Protein AF-A0A957NXD1-F1 (afdb_monomer_lite)

Sequence (110 aa):
PSLTLYSSVRSTNLPIYHGMQHVTKTGDQIAIQAANVPCCGKMVLFFADRRNPRLGSPYIGTPFPEACKMSMLSPDSVGVMIYNDKESYIGLPHFHLLEILRQLAPIQTA

Foldseek 3Di:
DFQKWKWAWPDWPDDFDAAAEDADDPPTDTDTDWDQDPVFGIAGEIESDSPQVVRPPRMYIYTPLRSLVVQVVDPRHQFHWYAYNVRDIDTDGNVNSVVVNVVVDPDPPD

pLDDT: mean 87.24, std 11.97, range [32.97, 96.31]

Structure (mmCIF, N/CA/C/O backbone):
data_AF-A0A957NXD1-F1
#
_entry.id   AF-A0A957NXD1-F1
#
loop_
_atom_site.group_PDB
_atom_site.id
_atom_site.type_symbol
_atom_site.label_atom_id
_atom_site.label_alt_id
_atom_site.label_comp_id
_atom_site.label_asym_id
_atom_site.label_entity_id
_atom_site.label_seq_id
_atom_site.pdbx_PDB_ins_code
_atom_site.Cartn_x
_atom_site.Cartn_y
_atom_site.Cartn_z
_atom_site.occupancy
_atom_site.B_iso_or_equiv
_atom_site.auth_seq_id
_atom_site.auth_comp_id
_atom_site.auth_asym_id
_atom_site.auth_atom_id
_atom_site.pdbx_PDB_model_num
ATOM 1 N N . PRO A 1 1 ? -8.054 18.967 1.550 1.00 48.78 1 PRO A N 1
ATOM 2 C CA . PRO A 1 1 ? -8.492 17.550 1.491 1.00 48.78 1 PRO A CA 1
ATOM 3 C C . PRO A 1 1 ? -7.303 16.597 1.693 1.00 48.78 1 PRO A C 1
ATOM 5 O O . PRO A 1 1 ? -6.353 16.649 0.919 1.00 48.78 1 PRO A O 1
ATOM 8 N N . SER A 1 2 ? -7.316 15.774 2.745 1.00 73.94 2 SER A N 1
ATOM 9 C CA . SER A 1 2 ? -6.292 14.743 2.952 1.00 73.94 2 SER A CA 1
ATOM 10 C C . SER A 1 2 ? -6.579 13.541 2.046 1.00 73.94 2 SER A C 1
ATOM 12 O O . SER A 1 2 ? -7.649 12.938 2.111 1.00 73.94 2 SER A O 1
ATOM 14 N N . LEU A 1 3 ? -5.633 13.197 1.169 1.00 87.62 3 LEU A N 1
ATOM 15 C CA . LEU A 1 3 ? -5.725 11.985 0.356 1.00 87.62 3 LEU A CA 1
ATOM 16 C C . LEU A 1 3 ? -5.645 10.760 1.279 1.00 87.62 3 LEU A C 1
ATOM 18 O O . LEU A 1 3 ? -4.671 10.606 2.017 1.00 87.62 3 LEU A O 1
ATOM 22 N N . THR A 1 4 ? -6.667 9.904 1.240 1.00 94.06 4 THR A N 1
ATOM 23 C CA . THR A 1 4 ? -6.657 8.589 1.897 1.00 94.06 4 THR A CA 1
ATOM 24 C C . THR A 1 4 ? -6.378 7.532 0.843 1.00 94.06 4 THR A C 1
ATOM 26 O O . THR A 1 4 ? -7.029 7.512 -0.199 1.00 94.06 4 THR A O 1
ATOM 29 N N . LEU A 1 5 ? -5.410 6.672 1.120 1.00 95.69 5 LEU A N 1
ATOM 30 C CA . LEU A 1 5 ? -5.052 5.523 0.309 1.00 95.69 5 LEU A CA 1
ATOM 31 C C . LEU A 1 5 ? -5.537 4.245 0.982 1.00 95.69 5 LEU A C 1
ATOM 33 O O . LEU A 1 5 ? -5.688 4.197 2.196 1.00 95.69 5 LEU A O 1
ATOM 37 N N . TYR A 1 6 ? -5.774 3.201 0.201 1.00 95.88 6 TYR A N 1
ATOM 38 C CA . TYR A 1 6 ? -6.294 1.933 0.700 1.00 95.88 6 TYR A CA 1
ATOM 39 C C . TYR A 1 6 ? -5.318 0.808 0.392 1.00 95.88 6 TYR A C 1
ATOM 41 O O . TYR A 1 6 ? -4.737 0.785 -0.687 1.00 95.88 6 TYR A O 1
ATOM 49 N N . SER A 1 7 ? -5.126 -0.141 1.301 1.00 95.19 7 SER A N 1
ATOM 50 C CA . SER A 1 7 ? -4.292 -1.312 1.018 1.00 95.19 7 SER A CA 1
ATOM 51 C C . SER A 1 7 ? -4.862 -2.577 1.635 1.00 95.19 7 SER A C 1
ATOM 53 O O . SER A 1 7 ? -5.446 -2.551 2.720 1.00 95.19 7 SER A O 1
ATOM 55 N N . SER A 1 8 ? -4.678 -3.683 0.917 1.00 94.88 8 SER A N 1
ATOM 56 C CA . SER A 1 8 ? -5.014 -5.020 1.392 1.00 94.88 8 SER A CA 1
ATOM 57 C C . SER A 1 8 ? -4.061 -5.422 2.516 1.00 94.88 8 SER A C 1
ATOM 59 O O . SER A 1 8 ? -2.843 -5.250 2.391 1.00 94.88 8 SER A O 1
ATOM 61 N N . VAL A 1 9 ? -4.598 -5.975 3.603 1.00 93.38 9 VAL A N 1
ATOM 62 C CA . VAL A 1 9 ? -3.811 -6.427 4.756 1.00 93.38 9 VAL A CA 1
ATOM 63 C C . VAL A 1 9 ? -3.517 -7.918 4.610 1.00 93.38 9 VAL A C 1
ATOM 65 O O . VAL A 1 9 ? -4.423 -8.743 4.542 1.00 93.38 9 VAL A O 1
ATOM 68 N N . ARG A 1 10 ? -2.229 -8.268 4.566 1.00 91.88 10 ARG A N 1
ATOM 69 C CA . ARG A 1 10 ? -1.738 -9.650 4.463 1.00 91.88 10 ARG A CA 1
ATOM 70 C C . ARG A 1 10 ? -1.621 -10.324 5.824 1.00 91.88 10 ARG A C 1
ATOM 72 O O . ARG A 1 10 ? -1.974 -11.491 5.950 1.00 91.88 10 ARG A O 1
ATOM 79 N N . SER A 1 11 ? -1.124 -9.607 6.825 1.00 91.81 11 SER A N 1
ATOM 80 C CA . SER A 1 11 ? -1.051 -10.082 8.208 1.00 91.81 11 SER A CA 1
ATOM 81 C C . SER A 1 11 ? -0.975 -8.905 9.173 1.00 91.81 11 SER A C 1
ATOM 83 O O . SER A 1 11 ? -0.520 -7.818 8.809 1.00 91.81 11 SER A O 1
ATOM 85 N N . THR A 1 12 ? -1.446 -9.104 10.403 1.00 92.56 12 THR A N 1
ATOM 86 C CA . THR A 1 12 ? -1.367 -8.083 11.447 1.00 92.56 12 THR A CA 1
ATOM 87 C C . THR A 1 12 ? -1.500 -8.671 12.851 1.00 92.56 12 THR A C 1
ATOM 89 O O . THR A 1 12 ? -2.088 -9.738 13.018 1.00 92.56 12 THR A O 1
ATOM 92 N N . ASN A 1 13 ? -0.963 -7.972 13.855 1.00 93.31 13 ASN A N 1
ATOM 93 C CA . ASN A 1 13 ? -1.177 -8.250 15.280 1.00 93.31 13 ASN A CA 1
ATOM 94 C C . ASN A 1 13 ? -2.373 -7.484 15.887 1.00 93.31 13 ASN A C 1
ATOM 96 O O . ASN A 1 13 ? -2.591 -7.559 17.095 1.00 93.31 13 ASN A O 1
ATOM 100 N N . LEU A 1 14 ? -3.134 -6.741 15.079 1.00 89.81 14 LEU A N 1
ATOM 101 C CA . LEU A 1 14 ? -4.249 -5.902 15.519 1.00 89.81 14 LEU A CA 1
ATOM 102 C C . LEU A 1 14 ? -5.591 -6.440 15.001 1.00 89.81 14 LEU A C 1
ATOM 104 O O . LEU A 1 14 ? -5.644 -7.032 13.921 1.00 89.81 14 LEU A O 1
ATOM 108 N N . PRO A 1 15 ? -6.707 -6.183 15.704 1.00 88.56 15 PRO A N 1
ATOM 109 C CA . PRO A 1 15 ? -8.032 -6.416 15.145 1.00 88.56 15 PRO A CA 1
ATOM 110 C C . PRO A 1 15 ? -8.314 -5.385 14.040 1.00 88.56 15 PRO A C 1
ATOM 112 O O . PRO A 1 15 ? -8.575 -4.216 14.321 1.00 88.56 15 PRO A O 1
ATOM 115 N N . ILE A 1 16 ? -8.263 -5.818 12.779 1.00 88.44 16 ILE A N 1
ATOM 116 C CA . ILE A 1 16 ? -8.576 -4.986 11.611 1.00 88.44 16 ILE A CA 1
ATOM 117 C C . ILE A 1 16 ? -9.946 -5.359 11.048 1.00 88.44 16 ILE A C 1
ATOM 119 O O . ILE A 1 16 ? -10.212 -6.521 10.740 1.00 88.44 16 ILE A O 1
ATOM 123 N N . TYR A 1 17 ? -10.792 -4.346 10.851 1.00 88.38 17 TYR A N 1
ATOM 124 C CA . TYR A 1 17 ? -12.089 -4.479 10.190 1.00 88.38 17 TYR A CA 1
ATOM 125 C C . TYR A 1 17 ? -12.026 -3.968 8.750 1.00 88.38 17 TYR A C 1
ATOM 127 O O . TYR A 1 17 ? -11.262 -3.062 8.421 1.00 88.38 17 TYR A O 1
ATOM 135 N N . HIS A 1 18 ? -12.866 -4.533 7.887 1.00 88.62 18 HIS A N 1
ATOM 136 C CA . HIS A 1 18 ? -12.937 -4.161 6.478 1.00 88.62 18 HIS A CA 1
ATOM 137 C C . HIS A 1 18 ? -13.266 -2.671 6.292 1.00 88.62 18 HIS A C 1
ATOM 139 O O . HIS A 1 18 ? -14.334 -2.204 6.690 1.00 88.62 18 HIS A O 1
ATOM 145 N N . GLY A 1 19 ? -12.352 -1.930 5.662 1.00 87.62 19 GLY A N 1
ATOM 146 C CA . GLY A 1 19 ? -12.514 -0.499 5.418 1.00 87.62 19 GLY A CA 1
ATOM 147 C C . GLY A 1 19 ? -12.225 0.394 6.617 1.00 87.62 19 GLY A C 1
ATOM 148 O O . GLY A 1 19 ? -12.481 1.597 6.541 1.00 87.62 19 GLY A O 1
ATOM 149 N N . MET A 1 20 ? -11.665 -0.162 7.694 1.00 91.44 20 MET A N 1
ATOM 150 C CA . MET A 1 20 ? -11.203 0.611 8.839 1.00 91.44 20 MET A CA 1
ATOM 151 C C . MET A 1 20 ? -10.133 1.615 8.404 1.00 91.44 20 MET A C 1
ATOM 153 O O . MET A 1 20 ? -9.184 1.268 7.700 1.00 91.44 20 MET A O 1
ATOM 157 N N . GLN A 1 21 ? -10.274 2.866 8.840 1.00 91.94 21 GLN A N 1
ATOM 158 C CA . GLN A 1 21 ? -9.178 3.8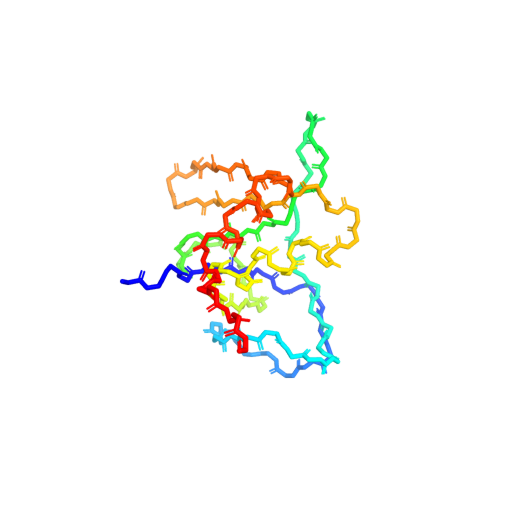22 8.753 1.00 91.94 21 GLN A CA 1
ATOM 159 C C . GLN A 1 21 ? -8.218 3.594 9.915 1.00 91.94 21 GLN A C 1
ATOM 161 O O . GLN A 1 21 ? -8.650 3.512 11.064 1.00 91.94 21 GLN A O 1
ATOM 166 N N . HIS A 1 22 ? -6.929 3.498 9.613 1.00 89.94 22 HIS A N 1
ATOM 167 C CA . HIS A 1 22 ? -5.896 3.256 10.609 1.00 89.94 22 HIS A CA 1
ATOM 168 C C . HIS A 1 22 ? -4.715 4.203 10.412 1.00 89.94 22 HIS A C 1
ATOM 170 O O . HIS A 1 22 ? -4.342 4.534 9.288 1.00 89.94 22 HIS A O 1
ATOM 176 N N . VAL A 1 23 ? -4.128 4.632 11.525 1.00 89.31 23 VAL A N 1
ATOM 177 C CA . VAL A 1 23 ? -2.856 5.357 11.558 1.00 89.31 23 VAL A CA 1
ATOM 178 C C . VAL A 1 23 ? -1.913 4.526 12.406 1.00 89.31 23 VAL A C 1
ATOM 180 O O . VAL A 1 23 ? -2.243 4.227 13.555 1.00 89.31 23 VAL A O 1
ATOM 183 N N . THR A 1 24 ? -0.773 4.145 11.833 1.00 85.25 24 THR A N 1
ATOM 184 C CA . THR A 1 24 ? 0.193 3.255 12.479 1.00 85.25 24 THR A CA 1
ATOM 185 C C . THR A 1 24 ? 0.713 3.868 13.777 1.00 85.25 24 THR A C 1
ATOM 187 O O . THR A 1 24 ? 1.079 5.044 13.832 1.00 85.25 24 THR A O 1
ATOM 190 N N . LYS A 1 25 ? 0.756 3.061 14.832 1.00 87.31 25 LYS A N 1
ATOM 191 C CA . LYS A 1 25 ? 1.310 3.393 16.144 1.00 87.31 25 LYS A CA 1
ATOM 192 C C . LYS A 1 25 ? 2.516 2.510 16.444 1.00 87.31 25 LYS A C 1
ATOM 194 O O . LYS A 1 25 ? 2.721 1.462 15.834 1.00 87.31 25 LYS A O 1
ATOM 199 N N . THR A 1 26 ? 3.329 2.929 17.409 1.00 84.81 26 THR A N 1
ATOM 200 C CA . THR A 1 26 ? 4.456 2.122 17.887 1.00 84.81 26 THR A CA 1
ATOM 201 C C . THR A 1 26 ? 3.963 0.757 18.373 1.00 84.81 26 THR A C 1
ATOM 203 O O . THR A 1 26 ? 3.104 0.693 19.248 1.00 84.81 26 THR A O 1
ATOM 206 N N . GLY A 1 27 ? 4.527 -0.322 17.823 1.00 85.88 27 GLY A N 1
ATOM 207 C CA . GLY A 1 27 ? 4.143 -1.704 18.140 1.00 85.88 27 GLY A CA 1
ATOM 208 C C . GLY A 1 27 ? 3.151 -2.332 17.156 1.00 85.88 27 GLY A C 1
ATOM 209 O O . GLY A 1 27 ? 2.962 -3.551 17.182 1.00 85.88 27 GLY A O 1
ATOM 210 N N . ASP A 1 28 ? 2.571 -1.541 16.253 1.00 88.88 28 ASP A N 1
ATOM 211 C CA . ASP A 1 28 ? 1.731 -2.063 15.183 1.00 88.88 28 ASP A CA 1
ATOM 212 C C . ASP A 1 28 ? 2.583 -2.865 14.195 1.00 88.88 28 ASP A C 1
ATOM 214 O O . ASP A 1 28 ? 3.578 -2.381 13.652 1.00 88.88 28 ASP A O 1
ATOM 218 N N . GLN A 1 29 ? 2.160 -4.094 13.922 1.00 88.88 29 GLN A N 1
ATOM 219 C CA . GLN A 1 29 ? 2.694 -4.909 12.844 1.00 88.88 29 GLN A CA 1
ATOM 220 C C . GLN A 1 29 ? 1.574 -5.094 11.832 1.00 88.88 29 GLN A C 1
ATOM 222 O O . GLN A 1 29 ? 0.593 -5.788 12.096 1.00 88.88 29 GLN A O 1
ATOM 227 N N . ILE A 1 30 ? 1.690 -4.429 10.684 1.00 88.81 30 ILE A N 1
ATOM 228 C CA . ILE A 1 30 ? 0.724 -4.528 9.589 1.00 88.81 30 ILE A CA 1
ATOM 229 C C . ILE A 1 30 ? 1.508 -4.780 8.307 1.00 88.81 30 ILE A C 1
ATOM 231 O O . ILE A 1 30 ? 2.131 -3.875 7.753 1.00 88.81 30 ILE A O 1
ATOM 235 N N . ALA A 1 31 ? 1.477 -6.021 7.829 1.00 90.38 31 ALA A N 1
ATOM 236 C CA . ALA A 1 31 ? 2.004 -6.356 6.520 1.00 90.38 31 ALA A CA 1
ATOM 237 C C . ALA A 1 31 ? 0.924 -6.070 5.479 1.00 90.38 31 ALA A C 1
ATOM 239 O O . ALA A 1 31 ? -0.137 -6.699 5.474 1.00 90.38 31 ALA A O 1
ATOM 240 N N . ILE A 1 32 ? 1.199 -5.124 4.591 1.00 92.62 32 ILE A N 1
ATOM 241 C CA . ILE A 1 32 ? 0.306 -4.751 3.495 1.00 92.62 32 ILE A CA 1
ATOM 242 C C . ILE A 1 32 ? 0.797 -5.312 2.162 1.00 92.62 32 ILE A C 1
ATOM 244 O O . ILE A 1 32 ? 1.927 -5.789 2.033 1.00 92.62 32 ILE A O 1
ATOM 248 N N . GLN A 1 33 ? -0.082 -5.315 1.166 1.00 92.44 33 GLN A N 1
ATOM 249 C CA . GLN A 1 33 ? 0.245 -5.832 -0.155 1.00 92.44 33 GLN A CA 1
ATOM 250 C C . GLN A 1 33 ? 1.372 -5.031 -0.824 1.00 92.44 33 GLN A C 1
ATOM 252 O O . GLN A 1 33 ? 1.428 -3.807 -0.748 1.00 92.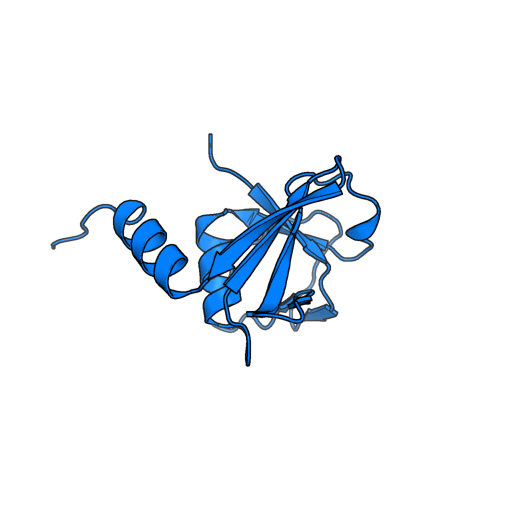44 33 GLN A O 1
ATOM 257 N N . ALA A 1 34 ? 2.239 -5.739 -1.546 1.00 92.38 34 ALA A N 1
ATOM 258 C CA . ALA A 1 34 ? 3.253 -5.162 -2.417 1.00 92.38 34 ALA A CA 1
ATOM 259 C C . ALA A 1 34 ? 3.137 -5.746 -3.831 1.00 92.38 34 ALA A C 1
ATOM 261 O O . ALA A 1 34 ? 2.584 -6.833 -4.023 1.00 92.38 34 ALA A O 1
ATOM 262 N N . ALA A 1 35 ? 3.667 -5.020 -4.808 1.00 91.25 35 ALA A N 1
ATOM 263 C CA . ALA A 1 35 ? 3.802 -5.437 -6.192 1.00 91.25 35 ALA A CA 1
ATOM 264 C C . ALA A 1 35 ? 5.284 -5.511 -6.570 1.00 91.25 35 ALA A C 1
ATOM 266 O O . ALA A 1 35 ? 6.068 -4.636 -6.206 1.00 91.25 35 ALA A O 1
ATOM 267 N N . ASN A 1 36 ? 5.658 -6.546 -7.319 1.00 90.69 36 ASN A N 1
ATOM 268 C CA . ASN A 1 36 ? 6.989 -6.645 -7.907 1.00 90.69 36 ASN A CA 1
ATOM 269 C C . ASN A 1 36 ? 6.979 -5.942 -9.262 1.00 90.69 36 ASN A C 1
ATOM 271 O O . ASN A 1 36 ? 6.292 -6.379 -10.184 1.00 90.69 36 ASN A O 1
ATOM 275 N N . VAL A 1 37 ? 7.738 -4.857 -9.373 1.00 85.81 37 VAL A N 1
ATOM 276 C CA . VAL A 1 37 ? 7.902 -4.100 -10.610 1.00 85.81 37 VAL A CA 1
ATOM 277 C C . VAL A 1 37 ? 9.226 -4.531 -11.254 1.00 85.81 37 VAL A C 1
ATOM 279 O O . VAL A 1 37 ? 10.277 -4.301 -10.652 1.00 85.81 37 VAL A O 1
ATOM 282 N N . PRO A 1 38 ? 9.224 -5.132 -12.461 1.00 81.12 38 PRO A N 1
ATOM 283 C CA . PRO A 1 38 ? 10.418 -5.750 -13.054 1.00 81.12 38 PRO A CA 1
ATOM 284 C C . PRO A 1 38 ? 11.663 -4.854 -13.134 1.00 81.12 38 PRO A C 1
ATOM 286 O O . PRO A 1 38 ? 12.774 -5.336 -12.956 1.00 81.12 38 PRO A O 1
ATOM 289 N N . CYS A 1 39 ? 11.490 -3.551 -13.371 1.00 78.44 39 CYS A N 1
ATOM 290 C CA . CYS A 1 39 ? 12.594 -2.588 -13.473 1.00 78.44 39 CYS A CA 1
ATOM 291 C C . CYS A 1 39 ? 13.133 -2.099 -12.130 1.00 78.44 39 CYS A C 1
ATOM 293 O O . CYS A 1 39 ? 14.225 -1.546 -12.059 1.00 78.44 39 CYS A O 1
ATOM 295 N N . CYS A 1 40 ? 12.300 -2.179 -11.100 1.00 77.69 40 CYS A N 1
ATOM 296 C CA . CYS A 1 40 ? 12.342 -1.211 -10.020 1.00 77.69 40 CYS A CA 1
ATOM 297 C C . CYS A 1 40 ? 12.277 -1.882 -8.645 1.00 77.69 40 CYS A C 1
ATOM 299 O O . CYS A 1 40 ? 12.561 -1.235 -7.648 1.00 77.69 40 CYS A O 1
ATOM 301 N N . GLY A 1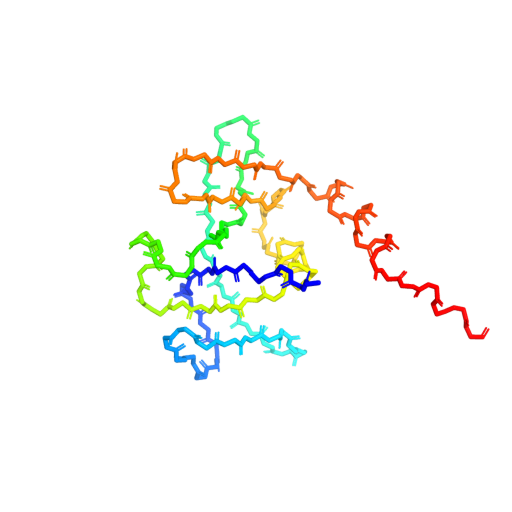 41 ? 11.967 -3.180 -8.588 1.00 88.50 41 GLY A N 1
ATOM 302 C CA . GLY A 1 41 ? 11.898 -3.961 -7.360 1.00 88.50 41 GLY A CA 1
ATOM 303 C C . GLY A 1 41 ? 10.499 -3.989 -6.752 1.00 88.50 41 GLY A C 1
ATOM 304 O O . GLY A 1 41 ? 9.489 -3.764 -7.421 1.00 88.50 41 GLY A O 1
ATOM 305 N N . LYS A 1 42 ? 10.434 -4.318 -5.464 1.00 93.81 42 LYS A N 1
ATOM 306 C CA . LYS A 1 42 ? 9.182 -4.449 -4.719 1.00 93.81 42 LYS A CA 1
ATOM 307 C C . LYS A 1 42 ? 8.694 -3.070 -4.280 1.00 93.81 42 LYS A C 1
ATOM 309 O O . LYS A 1 42 ? 9.412 -2.344 -3.603 1.00 93.81 42 LYS A O 1
ATOM 314 N N . MET A 1 43 ? 7.465 -2.713 -4.632 1.00 95.00 43 MET A N 1
ATOM 315 C CA . MET A 1 43 ? 6.810 -1.478 -4.195 1.00 95.00 43 MET A CA 1
ATOM 316 C C . MET A 1 43 ? 5.558 -1.803 -3.396 1.00 95.00 43 MET A C 1
ATOM 318 O O . MET A 1 43 ? 4.768 -2.661 -3.792 1.00 95.00 43 MET A O 1
ATOM 322 N N . VAL A 1 44 ? 5.351 -1.112 -2.281 1.00 95.31 44 VAL A N 1
ATOM 323 C CA . VAL A 1 44 ? 4.127 -1.257 -1.491 1.00 95.31 44 VAL A CA 1
ATOM 324 C C . VAL A 1 44 ? 2.939 -0.726 -2.284 1.00 95.31 44 VAL A C 1
ATOM 326 O O . VAL A 1 44 ? 2.964 0.402 -2.772 1.00 95.31 44 VAL A O 1
ATOM 329 N N . LEU A 1 45 ? 1.897 -1.543 -2.417 1.00 95.50 45 LEU A N 1
ATOM 330 C CA . LEU A 1 45 ? 0.736 -1.245 -3.241 1.00 95.50 45 LEU A CA 1
ATOM 331 C C . LEU A 1 45 ? -0.357 -0.578 -2.409 1.00 95.50 45 LEU A C 1
ATOM 333 O O . LEU A 1 45 ? -0.858 -1.134 -1.428 1.00 95.50 45 LEU A O 1
ATOM 337 N N . PHE A 1 46 ? -0.777 0.587 -2.880 1.00 96.31 46 PHE A N 1
ATOM 338 C CA . PHE A 1 46 ? -1.930 1.312 -2.391 1.00 96.31 46 PHE A CA 1
ATOM 339 C C . PHE A 1 46 ? -2.908 1.599 -3.528 1.00 96.31 46 PHE A C 1
ATOM 341 O O . PHE A 1 46 ? -2.528 1.770 -4.684 1.00 96.31 46 PHE A O 1
ATOM 348 N N . PHE A 1 47 ? -4.181 1.707 -3.184 1.00 95.62 47 PHE A N 1
ATOM 349 C CA . PHE A 1 47 ? -5.270 2.029 -4.085 1.00 95.62 47 PHE A CA 1
ATOM 350 C C . PHE A 1 47 ? -5.823 3.409 -3.750 1.00 95.62 47 PHE A C 1
ATOM 352 O O . PHE A 1 47 ? -6.022 3.740 -2.581 1.00 95.62 47 PHE A O 1
ATOM 359 N N . ALA A 1 48 ? -6.090 4.210 -4.778 1.00 95.12 48 ALA A N 1
ATOM 360 C CA . ALA A 1 48 ? -6.709 5.524 -4.621 1.00 95.12 48 ALA A CA 1
ATOM 361 C C . ALA A 1 48 ? -8.231 5.447 -4.385 1.00 95.12 48 ALA A C 1
ATOM 363 O O . ALA A 1 48 ? -8.813 6.383 -3.844 1.00 95.12 48 ALA A O 1
ATOM 364 N N . ASP A 1 49 ? -8.874 4.338 -4.768 1.00 92.94 49 ASP A N 1
ATOM 365 C CA . ASP A 1 49 ? -10.315 4.124 -4.602 1.00 92.94 49 ASP A CA 1
ATOM 366 C C . ASP A 1 49 ? -10.600 2.931 -3.682 1.00 92.94 49 ASP A C 1
ATOM 368 O O . ASP A 1 49 ? -10.170 1.806 -3.943 1.00 92.94 49 ASP A O 1
ATOM 372 N N . ARG A 1 50 ? -11.400 3.172 -2.637 1.00 92.44 50 ARG A N 1
ATOM 373 C CA . ARG A 1 50 ? -11.891 2.152 -1.698 1.00 92.44 50 ARG A CA 1
ATOM 374 C C . ARG A 1 50 ? -12.745 1.069 -2.351 1.00 92.44 50 ARG A C 1
ATOM 376 O O . ARG A 1 50 ? -12.943 0.022 -1.750 1.00 92.44 50 ARG A O 1
ATOM 383 N N . ARG A 1 51 ? -13.332 1.346 -3.518 1.00 91.19 51 ARG A N 1
ATOM 384 C CA . ARG A 1 51 ? -14.199 0.410 -4.250 1.00 91.19 51 ARG A CA 1
ATOM 385 C C . ARG A 1 51 ? -13.413 -0.469 -5.216 1.00 91.19 51 ARG A C 1
ATOM 387 O O . ARG A 1 51 ? -14.023 -1.271 -5.919 1.00 91.19 51 ARG A O 1
ATOM 394 N N . ASN A 1 52 ? -12.085 -0.329 -5.274 1.00 91.25 52 ASN A N 1
ATOM 395 C CA . ASN A 1 52 ? -11.278 -1.129 -6.180 1.00 91.25 52 ASN A CA 1
ATOM 396 C C . ASN A 1 52 ? -11.408 -2.620 -5.812 1.00 91.25 52 ASN A C 1
ATOM 398 O O . ASN A 1 52 ? -11.036 -3.001 -4.701 1.00 91.25 52 ASN A O 1
ATOM 402 N N . PRO A 1 53 ? -11.892 -3.486 -6.721 1.00 88.44 53 PRO A N 1
ATOM 403 C CA . PRO A 1 53 ? -12.138 -4.894 -6.408 1.00 88.44 53 PRO A CA 1
ATOM 404 C C . PRO A 1 53 ? -10.855 -5.654 -6.046 1.00 88.44 53 PRO A C 1
ATOM 406 O O . PRO A 1 53 ? -10.912 -6.673 -5.362 1.00 88.44 53 PRO A O 1
ATOM 409 N N . ARG A 1 54 ? -9.685 -5.145 -6.458 1.00 89.75 54 ARG A N 1
ATOM 410 C CA . ARG A 1 54 ? -8.377 -5.738 -6.152 1.00 89.75 54 ARG A CA 1
ATOM 411 C C . ARG A 1 54 ? -7.944 -5.541 -4.693 1.00 89.75 54 ARG A C 1
ATOM 413 O O . ARG A 1 54 ? -7.010 -6.215 -4.274 1.00 89.75 54 ARG A O 1
ATOM 420 N N . LEU A 1 55 ? -8.601 -4.663 -3.922 1.00 90.75 55 LEU A N 1
ATOM 421 C CA . LEU A 1 55 ? -8.321 -4.486 -2.488 1.00 90.75 55 LEU A CA 1
ATOM 422 C C . LEU A 1 55 ? -8.580 -5.770 -1.686 1.00 90.75 55 LEU A C 1
ATOM 424 O O . LEU A 1 55 ? -7.843 -6.065 -0.744 1.00 90.75 55 LEU A O 1
ATOM 428 N N . GLY A 1 56 ? -9.609 -6.536 -2.067 1.00 88.31 56 GLY A N 1
ATOM 429 C CA . GLY A 1 56 ? -10.050 -7.709 -1.313 1.00 88.31 56 GLY A CA 1
ATOM 430 C C . GLY A 1 56 ? -10.459 -7.373 0.126 1.00 88.31 56 GLY A C 1
ATOM 431 O O . GLY A 1 56 ? -10.685 -6.219 0.469 1.00 88.31 56 GLY A O 1
ATOM 432 N N . SER A 1 57 ? -10.553 -8.392 0.979 1.00 87.81 57 SER A N 1
ATOM 433 C CA . SER A 1 57 ? -10.804 -8.253 2.418 1.00 87.81 57 SER A CA 1
ATOM 434 C C . SER A 1 57 ? -9.811 -9.129 3.191 1.00 87.81 57 SER A C 1
ATOM 436 O O . SER A 1 57 ? -9.605 -10.270 2.768 1.00 87.81 57 SER A O 1
ATOM 438 N N . PRO A 1 58 ? -9.220 -8.661 4.309 1.00 91.81 58 PRO A N 1
ATOM 439 C CA . PRO A 1 58 ? -9.378 -7.336 4.923 1.00 91.81 58 PRO A CA 1
ATOM 440 C C . PRO A 1 58 ? -8.535 -6.240 4.240 1.00 91.81 58 PRO A C 1
ATOM 442 O O . PRO A 1 58 ? -7.451 -6.501 3.721 1.00 91.81 58 PRO A O 1
ATOM 445 N N . TYR A 1 59 ? -9.006 -4.989 4.287 1.00 94.12 59 TYR A N 1
ATOM 446 C CA . TYR A 1 59 ? -8.249 -3.813 3.842 1.00 94.12 59 TYR A CA 1
ATOM 447 C C . TYR A 1 59 ? -8.395 -2.649 4.822 1.00 94.12 59 TYR A C 1
ATOM 449 O O . TYR A 1 59 ? -9.409 -2.538 5.519 1.00 94.12 59 TYR A O 1
ATOM 457 N N . ILE A 1 60 ? -7.401 -1.761 4.823 1.00 94.69 60 ILE A N 1
ATOM 458 C CA . ILE A 1 60 ? -7.384 -0.532 5.625 1.00 94.69 60 ILE A CA 1
ATOM 459 C C . ILE A 1 60 ? -7.282 0.705 4.743 1.00 94.69 60 ILE A C 1
ATOM 461 O O . ILE A 1 60 ? -6.722 0.653 3.650 1.00 94.69 60 ILE A O 1
ATOM 465 N N . GLY A 1 61 ? -7.818 1.819 5.235 1.00 95.12 61 GLY A N 1
ATOM 466 C CA . GLY A 1 61 ? -7.545 3.154 4.716 1.00 95.12 61 GLY A CA 1
ATOM 467 C C . GLY A 1 61 ? -6.481 3.853 5.559 1.00 95.12 61 GLY A C 1
ATOM 468 O O . GLY A 1 61 ? -6.591 3.884 6.781 1.00 95.12 61 GLY A O 1
ATOM 469 N N . THR A 1 62 ? -5.478 4.445 4.928 1.00 93.94 62 THR A N 1
ATOM 470 C CA . THR A 1 62 ? -4.397 5.185 5.581 1.00 93.94 62 THR A CA 1
ATOM 471 C C . THR A 1 62 ? -4.236 6.558 4.925 1.00 93.94 62 THR A C 1
ATOM 473 O O . THR A 1 62 ? -4.320 6.684 3.700 1.00 93.94 62 THR A O 1
ATOM 476 N N . PRO A 1 63 ? -4.013 7.635 5.696 1.00 92.62 63 PRO A N 1
ATOM 477 C CA . PRO A 1 63 ? -3.648 8.925 5.116 1.00 92.62 63 PRO A CA 1
ATOM 478 C C . PRO A 1 63 ? -2.367 8.810 4.279 1.00 92.62 63 PRO A C 1
ATOM 480 O O . PRO A 1 63 ? -1.449 8.091 4.664 1.00 92.62 63 PRO A O 1
ATOM 483 N N . PHE A 1 64 ? -2.259 9.555 3.176 1.00 91.12 64 PHE A N 1
ATOM 484 C CA . PHE A 1 64 ? -1.093 9.498 2.282 1.00 91.12 64 PHE A CA 1
ATOM 485 C C . PHE A 1 64 ? 0.271 9.628 2.997 1.00 91.12 64 PHE A C 1
ATOM 487 O O . PHE A 1 64 ? 1.129 8.783 2.753 1.00 91.12 64 PHE A O 1
ATOM 494 N N . PRO A 1 65 ? 0.493 10.579 3.933 1.00 90.56 65 PRO A N 1
ATOM 495 C CA . PRO A 1 65 ? 1.763 10.648 4.663 1.00 90.56 65 PRO A CA 1
ATOM 496 C C . PRO A 1 65 ? 2.070 9.374 5.457 1.00 90.56 65 PRO A C 1
ATOM 498 O O . PRO A 1 65 ? 3.226 8.978 5.584 1.00 90.56 65 PRO A O 1
ATOM 501 N N . GLU A 1 66 ? 1.034 8.726 5.984 1.00 90.88 66 GLU A N 1
ATOM 502 C CA . GLU A 1 66 ? 1.165 7.487 6.739 1.00 90.88 66 GLU A CA 1
ATOM 503 C C . GLU A 1 66 ? 1.460 6.303 5.814 1.00 90.88 66 GLU A C 1
ATOM 505 O O . GLU A 1 66 ? 2.369 5.528 6.086 1.00 90.88 66 GLU A O 1
ATOM 510 N N . ALA A 1 67 ? 0.791 6.222 4.662 1.00 92.31 67 ALA A N 1
ATOM 511 C CA . ALA A 1 67 ? 1.095 5.244 3.617 1.00 92.31 67 ALA A CA 1
ATOM 512 C C . ALA A 1 67 ? 2.567 5.318 3.161 1.00 92.31 67 ALA A C 1
ATOM 514 O O . ALA A 1 67 ? 3.228 4.287 3.018 1.00 92.31 67 ALA A O 1
ATOM 515 N N . CYS A 1 68 ? 3.108 6.531 3.007 1.00 91.75 68 CYS A N 1
ATOM 516 C CA . CYS A 1 68 ? 4.520 6.746 2.688 1.00 91.75 68 CYS A CA 1
ATOM 517 C C . CYS A 1 68 ? 5.455 6.265 3.809 1.00 91.75 68 CYS A C 1
ATOM 519 O O . CYS A 1 68 ? 6.493 5.671 3.536 1.00 91.75 68 CYS A O 1
ATOM 521 N N . LYS A 1 69 ? 5.107 6.489 5.082 1.00 89.44 69 LYS A N 1
ATOM 522 C CA . LYS A 1 69 ? 5.889 5.955 6.211 1.00 89.44 69 LYS A CA 1
ATOM 523 C C . LYS A 1 69 ? 5.862 4.432 6.238 1.00 89.44 69 LYS A C 1
ATOM 525 O O . LYS A 1 69 ? 6.912 3.811 6.371 1.00 89.44 69 LYS A O 1
ATOM 530 N N . MET A 1 70 ? 4.687 3.832 6.051 1.00 89.81 70 MET A N 1
ATOM 531 C CA . MET A 1 70 ? 4.531 2.378 6.005 1.00 89.81 70 MET A CA 1
ATOM 532 C C . MET A 1 70 ? 5.391 1.746 4.907 1.00 89.81 70 MET A C 1
ATOM 534 O O . MET A 1 70 ? 6.002 0.707 5.143 1.00 89.81 70 MET A O 1
ATOM 538 N N . SER A 1 71 ? 5.493 2.370 3.727 1.00 91.62 71 SER A N 1
ATOM 539 C CA . SER A 1 71 ? 6.346 1.833 2.663 1.00 91.62 71 SER A CA 1
ATOM 540 C C . SER A 1 71 ? 7.826 1.869 3.016 1.00 91.62 71 SER A C 1
ATOM 542 O O . SER A 1 71 ? 8.535 0.913 2.719 1.00 91.62 71 SER A O 1
ATOM 544 N N . MET A 1 72 ? 8.282 2.938 3.676 1.00 89.50 72 MET A N 1
ATOM 545 C CA . MET A 1 72 ? 9.673 3.071 4.115 1.00 89.50 72 MET A CA 1
ATOM 546 C C . MET A 1 72 ? 10.039 2.070 5.214 1.00 89.50 72 MET A C 1
ATOM 548 O O . MET A 1 72 ? 11.196 1.679 5.315 1.00 89.50 72 MET A O 1
ATOM 552 N N . LEU A 1 73 ? 9.063 1.650 6.023 1.00 87.12 73 LEU A N 1
ATOM 553 C CA . LEU A 1 73 ? 9.240 0.633 7.062 1.00 87.12 73 LEU A CA 1
ATOM 554 C C . LEU A 1 73 ? 9.079 -0.803 6.536 1.00 87.12 73 LEU A C 1
ATOM 556 O O . LEU A 1 73 ? 9.437 -1.751 7.232 1.00 87.12 73 LEU A O 1
ATOM 560 N N . SER A 1 74 ? 8.542 -0.984 5.325 1.00 87.12 74 SER A N 1
ATOM 561 C CA . SER A 1 74 ? 8.355 -2.306 4.730 1.00 87.12 74 SER A CA 1
ATOM 562 C C . SER A 1 74 ? 9.698 -2.889 4.269 1.00 87.12 74 SER A C 1
ATOM 564 O O . SER A 1 74 ? 10.352 -2.289 3.412 1.00 87.12 74 SER A O 1
ATOM 566 N N . PRO A 1 75 ? 10.068 -4.105 4.715 1.00 83.31 75 PRO A N 1
ATOM 567 C CA . PRO A 1 75 ? 11.278 -4.775 4.256 1.00 83.31 75 PRO A CA 1
ATOM 568 C C . PRO A 1 75 ? 11.301 -4.951 2.735 1.00 83.31 75 PRO A C 1
ATOM 570 O O . PRO A 1 75 ? 10.285 -5.311 2.113 1.00 83.31 75 PRO A O 1
ATOM 573 N N . ASP A 1 76 ? 12.474 -4.685 2.160 1.00 87.94 76 ASP A N 1
ATOM 574 C CA . ASP A 1 76 ? 12.803 -4.815 0.734 1.00 87.94 76 ASP A CA 1
ATOM 575 C C . ASP A 1 76 ? 11.953 -3.949 -0.208 1.00 87.94 76 ASP A C 1
ATOM 577 O O . ASP A 1 76 ? 12.005 -4.113 -1.427 1.00 87.94 76 ASP A O 1
ATOM 581 N N . SER A 1 77 ? 11.151 -3.031 0.341 1.00 91.81 77 SER A N 1
ATOM 582 C CA . SER A 1 77 ? 10.418 -2.055 -0.454 1.00 91.81 77 SER A CA 1
ATOM 583 C C . SER A 1 77 ? 11.368 -0.985 -0.978 1.00 91.81 77 SER A C 1
ATOM 585 O O . SER A 1 77 ? 12.219 -0.476 -0.251 1.00 91.81 77 SER A O 1
ATOM 587 N N . VAL A 1 78 ? 11.175 -0.594 -2.232 1.00 93.44 78 VAL A N 1
ATOM 588 C CA . VAL A 1 78 ? 11.875 0.527 -2.872 1.00 93.44 78 VAL A CA 1
ATOM 589 C C . VAL A 1 78 ? 10.992 1.772 -3.014 1.00 93.44 78 VAL A C 1
ATOM 591 O O . VAL A 1 78 ? 11.473 2.825 -3.436 1.00 93.44 78 VAL A O 1
ATOM 594 N N . GLY A 1 79 ? 9.694 1.669 -2.708 1.00 94.00 79 GLY A N 1
ATOM 595 C CA . GLY A 1 79 ? 8.730 2.728 -2.990 1.00 94.00 79 GLY A CA 1
ATOM 596 C C . GLY A 1 79 ? 7.276 2.388 -2.683 1.00 94.00 79 GLY A C 1
ATOM 597 O O . GLY A 1 79 ? 6.932 1.287 -2.257 1.00 94.00 79 GLY A O 1
ATOM 598 N N . VAL A 1 80 ? 6.415 3.357 -2.973 1.00 94.75 80 VAL A N 1
ATOM 599 C CA . VAL A 1 80 ? 4.959 3.209 -3.043 1.00 94.75 80 VAL A CA 1
ATOM 600 C C . VAL A 1 80 ? 4.539 3.102 -4.501 1.00 94.75 80 VAL A C 1
ATOM 602 O O . VAL A 1 80 ? 5.014 3.859 -5.340 1.00 94.75 80 VAL A O 1
ATOM 605 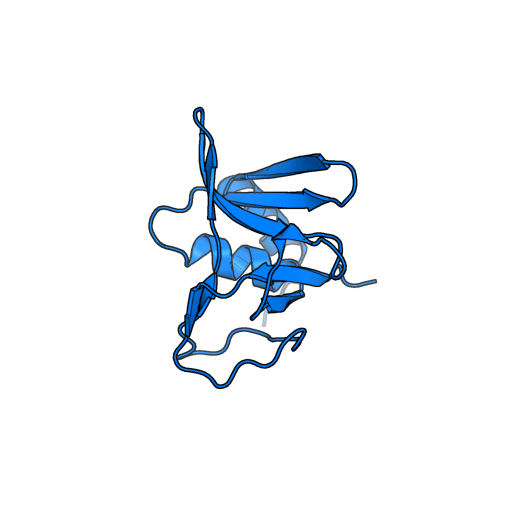N N . MET A 1 81 ? 3.583 2.230 -4.793 1.00 95.25 81 MET A N 1
ATOM 606 C CA . MET A 1 81 ? 2.819 2.252 -6.031 1.00 95.25 81 MET A CA 1
ATOM 607 C C . MET A 1 81 ? 1.365 2.593 -5.707 1.00 95.25 81 MET A C 1
ATOM 609 O O . MET A 1 81 ? 0.715 1.865 -4.959 1.00 95.25 81 MET A O 1
ATOM 613 N N . ILE A 1 82 ? 0.854 3.694 -6.259 1.00 95.06 82 ILE A N 1
ATOM 614 C CA . ILE A 1 82 ? -0.557 4.080 -6.136 1.00 95.06 82 ILE A CA 1
ATOM 615 C C . ILE A 1 82 ? -1.264 3.681 -7.418 1.00 95.06 82 ILE A C 1
ATOM 617 O O . ILE A 1 82 ? -0.901 4.148 -8.494 1.00 95.06 82 ILE A O 1
ATOM 621 N N . TYR A 1 83 ? -2.285 2.849 -7.285 1.00 94.69 83 TYR A N 1
ATOM 622 C CA . TYR A 1 83 ? -3.091 2.327 -8.377 1.00 94.69 83 TYR A CA 1
ATOM 623 C C . TYR A 1 83 ? -4.507 2.910 -8.314 1.00 94.69 83 TYR A C 1
ATOM 625 O O . TYR A 1 83 ? -5.102 2.998 -7.236 1.00 94.69 83 TYR A O 1
ATOM 633 N N . ASN A 1 84 ? -5.074 3.308 -9.451 1.00 92.81 84 ASN A N 1
ATOM 634 C CA . ASN A 1 84 ? -6.444 3.818 -9.519 1.00 92.81 84 ASN A CA 1
ATOM 635 C C . ASN A 1 84 ? -7.425 2.803 -10.137 1.00 92.81 84 ASN A C 1
ATOM 637 O O 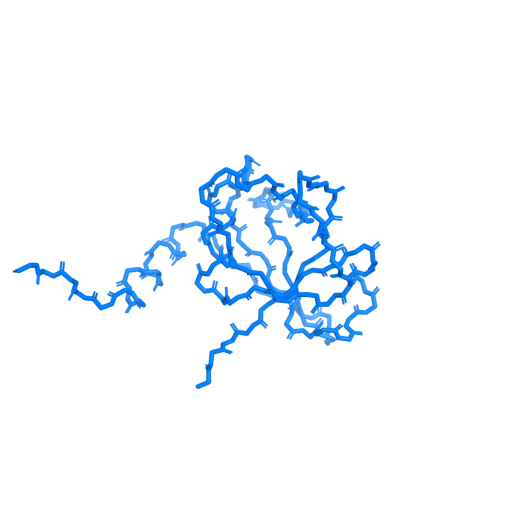. ASN A 1 84 ? -7.073 1.698 -10.539 1.00 92.81 84 ASN A O 1
ATOM 641 N N . ASP A 1 85 ? -8.702 3.158 -10.156 1.00 87.06 85 ASP A N 1
ATOM 642 C CA . ASP A 1 85 ? -9.784 2.377 -10.759 1.00 87.06 85 ASP A CA 1
ATOM 643 C C . ASP A 1 85 ? -9.674 2.256 -12.292 1.00 87.06 85 ASP A C 1
ATOM 645 O O . ASP A 1 85 ? -10.139 1.272 -12.861 1.00 87.06 85 ASP A O 1
ATOM 649 N N . LYS A 1 86 ? -8.991 3.198 -12.953 1.00 89.06 86 LYS A N 1
ATOM 650 C CA . LYS A 1 86 ? -8.748 3.238 -14.409 1.00 89.06 86 LYS A CA 1
ATOM 651 C C . LYS A 1 86 ? -7.510 2.466 -14.869 1.00 89.06 86 LYS A C 1
ATOM 653 O O . LYS A 1 86 ? -6.955 2.760 -15.924 1.00 89.06 86 LYS A O 1
ATOM 658 N N . GLU A 1 87 ? -7.033 1.531 -14.059 1.00 87.25 87 GLU A N 1
ATOM 659 C CA . GLU A 1 87 ? -5.850 0.715 -14.358 1.00 87.25 87 GLU A CA 1
ATOM 660 C C . GLU A 1 87 ? -4.556 1.500 -14.605 1.00 87.25 87 GLU A C 1
ATOM 662 O O . GLU A 1 87 ? -3.612 1.015 -15.222 1.00 87.25 87 GLU A O 1
ATOM 667 N N . SER A 1 88 ? -4.495 2.723 -14.088 1.00 91.19 88 SER A N 1
ATOM 668 C CA . SER A 1 88 ? -3.302 3.557 -14.132 1.00 91.19 88 SER A CA 1
ATOM 669 C C . SER A 1 88 ? -2.603 3.527 -12.781 1.00 91.19 88 SER A C 1
ATOM 671 O O . SER A 1 88 ? -3.246 3.447 -11.728 1.00 91.19 88 SER A O 1
ATOM 673 N N . TYR A 1 89 ? -1.278 3.635 -12.804 1.00 92.06 89 TYR A N 1
ATOM 674 C CA . TYR A 1 89 ? -0.478 3.671 -11.591 1.00 92.06 89 TYR A CA 1
ATOM 675 C C . TYR A 1 89 ? 0.615 4.731 -11.647 1.00 92.06 89 TYR A C 1
ATOM 677 O O . TYR A 1 89 ? 1.118 5.084 -12.711 1.00 92.06 89 TYR A O 1
ATOM 685 N N . ILE A 1 90 ? 0.998 5.207 -10.467 1.00 92.69 90 ILE A N 1
ATOM 686 C CA . ILE A 1 90 ? 2.199 6.008 -10.256 1.00 92.69 90 ILE A CA 1
ATOM 687 C C . ILE A 1 90 ? 3.084 5.307 -9.229 1.00 92.69 90 ILE A C 1
ATOM 689 O O . ILE A 1 90 ? 2.618 4.899 -8.164 1.00 92.69 90 ILE A O 1
ATOM 693 N N . GLY A 1 91 ? 4.360 5.146 -9.572 1.00 92.19 91 GLY A N 1
ATOM 694 C CA . GLY A 1 91 ? 5.394 4.664 -8.664 1.00 92.19 91 GLY A CA 1
ATOM 695 C C . GLY A 1 91 ? 6.161 5.841 -8.071 1.00 92.19 91 GLY A C 1
ATOM 696 O O . GLY A 1 91 ? 6.657 6.689 -8.807 1.00 92.19 91 GLY A O 1
ATOM 697 N N . LEU A 1 92 ? 6.267 5.885 -6.748 1.00 92.69 92 LEU A N 1
ATOM 698 C CA . LEU A 1 92 ? 7.030 6.873 -5.999 1.00 92.69 92 LEU A CA 1
ATOM 699 C C . LEU A 1 92 ? 8.135 6.151 -5.217 1.00 92.69 92 LEU A C 1
ATOM 701 O O . LEU A 1 92 ? 7.851 5.525 -4.191 1.00 92.69 92 LEU A O 1
ATOM 705 N N . PRO A 1 93 ? 9.392 6.195 -5.684 1.00 92.50 93 PRO A N 1
ATOM 706 C CA . PRO A 1 93 ? 10.504 5.588 -4.967 1.00 92.50 93 PRO A CA 1
ATOM 707 C C . PRO A 1 93 ? 10.792 6.332 -3.658 1.00 92.50 93 PRO A C 1
ATOM 709 O O . PRO A 1 93 ? 10.487 7.519 -3.513 1.00 92.50 93 PRO A O 1
ATOM 712 N N . HIS A 1 94 ? 11.420 5.644 -2.703 1.00 92.69 94 HIS A N 1
ATOM 713 C CA . HIS A 1 94 ? 11.656 6.166 -1.351 1.00 92.69 94 HIS A CA 1
ATOM 714 C C . HIS A 1 94 ? 12.348 7.535 -1.318 1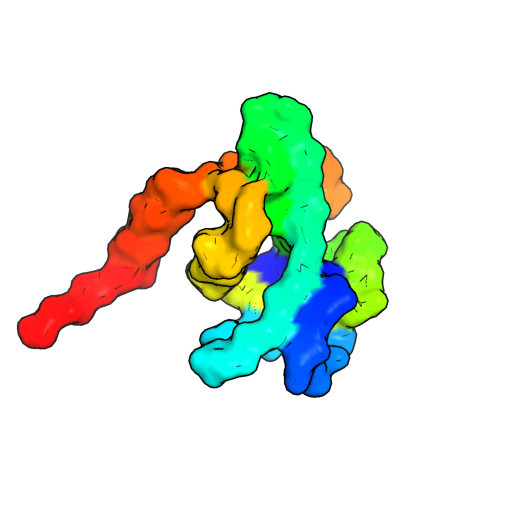.00 92.69 94 HIS A C 1
ATOM 716 O O . HIS A 1 94 ? 11.998 8.369 -0.485 1.00 92.69 94 HIS A O 1
ATOM 722 N N . PHE A 1 95 ? 13.277 7.810 -2.237 1.00 88.50 95 PHE A N 1
ATOM 723 C CA . PHE A 1 95 ? 13.964 9.102 -2.273 1.00 88.50 95 PHE A CA 1
ATOM 724 C C . PHE A 1 95 ? 13.012 10.279 -2.560 1.00 88.50 95 PHE A C 1
ATOM 726 O O . PHE A 1 95 ? 13.139 11.321 -1.922 1.00 88.50 95 PHE A O 1
ATOM 733 N N . HIS A 1 96 ? 12.008 10.095 -3.425 1.00 89.12 96 HIS A N 1
ATOM 734 C CA . HIS A 1 96 ? 10.959 11.095 -3.648 1.00 89.12 96 HIS A CA 1
ATOM 735 C C . HIS A 1 96 ? 9.999 11.186 -2.456 1.00 89.12 96 HIS A C 1
ATOM 737 O O . HIS A 1 96 ? 9.571 12.278 -2.088 1.00 89.12 96 HIS A O 1
ATOM 743 N N . LEU A 1 97 ? 9.678 10.058 -1.810 1.00 89.50 97 LEU A N 1
ATOM 744 C CA . LEU A 1 97 ? 8.802 10.060 -0.632 1.00 89.50 97 LEU A CA 1
ATOM 745 C C . LEU A 1 97 ? 9.398 10.855 0.532 1.00 89.50 97 LEU A C 1
ATOM 747 O O . LEU A 1 97 ? 8.669 11.576 1.207 1.00 89.50 97 LEU A O 1
ATOM 751 N N . LEU A 1 98 ? 10.711 10.759 0.751 1.00 85.50 98 LEU A N 1
ATOM 752 C CA . LEU A 1 98 ? 11.407 11.530 1.783 1.00 85.50 98 LEU A CA 1
ATOM 753 C C . LEU A 1 98 ? 11.289 13.038 1.549 1.00 85.50 98 LEU A C 1
ATOM 755 O O . LEU A 1 98 ? 11.059 13.790 2.495 1.00 85.50 98 LEU A O 1
ATOM 759 N N . GLU A 1 99 ? 11.427 13.481 0.301 1.00 86.25 99 GLU A N 1
ATOM 760 C CA . GLU A 1 99 ? 11.262 14.886 -0.070 1.00 86.25 99 GLU A CA 1
ATOM 761 C C . GLU A 1 99 ? 9.826 15.364 0.175 1.00 86.25 99 GLU A C 1
ATOM 763 O O . GLU A 1 99 ? 9.615 16.379 0.841 1.00 86.25 99 GLU A O 1
ATOM 768 N N . ILE A 1 100 ? 8.840 14.581 -0.266 1.00 84.62 100 ILE A N 1
ATOM 769 C CA . ILE A 1 100 ? 7.418 14.875 -0.057 1.00 84.62 100 ILE A CA 1
ATOM 770 C C . ILE A 1 100 ? 7.089 14.944 1.440 1.00 84.62 100 ILE A C 1
ATOM 772 O O . ILE A 1 100 ? 6.439 15.882 1.897 1.00 84.62 100 ILE A O 1
ATOM 776 N N . LEU A 1 101 ? 7.558 13.983 2.238 1.00 84.88 101 LEU A N 1
ATOM 777 C CA . LEU A 1 101 ? 7.300 13.951 3.678 1.00 84.88 101 LEU A CA 1
ATOM 778 C C . LEU A 1 101 ? 7.943 15.128 4.418 1.00 84.88 101 LEU A C 1
ATOM 780 O O . LEU A 1 101 ? 7.336 15.645 5.354 1.00 84.88 101 LEU A O 1
ATOM 784 N N . ARG A 1 102 ? 9.125 15.586 3.987 1.00 82.94 102 ARG A N 1
ATOM 785 C CA . ARG A 1 102 ? 9.761 16.798 4.530 1.00 82.94 102 ARG A CA 1
ATOM 786 C C . ARG A 1 102 ? 8.943 18.055 4.259 1.00 82.94 102 ARG A C 1
ATOM 788 O O . ARG A 1 102 ? 8.875 18.910 5.128 1.00 82.94 102 ARG A O 1
ATOM 795 N N . GLN A 1 103 ? 8.316 18.161 3.090 1.00 82.12 103 GLN A N 1
ATOM 796 C CA . GLN A 1 103 ? 7.448 19.296 2.758 1.00 82.12 103 GLN A CA 1
ATOM 797 C C . GLN A 1 103 ? 6.113 19.254 3.517 1.00 82.12 103 GLN A C 1
ATOM 799 O O . GLN A 1 103 ? 5.530 20.296 3.805 1.00 82.12 103 GLN A O 1
ATOM 804 N N . LEU A 1 104 ? 5.622 18.052 3.840 1.00 75.12 104 LEU A N 1
ATOM 805 C CA . LEU A 1 104 ? 4.356 17.849 4.550 1.00 75.12 104 LEU A CA 1
ATOM 806 C C . LEU A 1 104 ? 4.478 17.953 6.077 1.00 75.12 104 LEU A C 1
ATOM 808 O O . LEU A 1 104 ? 3.467 18.163 6.747 1.00 75.12 104 LEU A O 1
ATOM 812 N N . ALA A 1 105 ? 5.680 17.808 6.635 1.00 60.81 105 ALA A N 1
ATOM 813 C CA . ALA A 1 105 ? 5.954 18.136 8.025 1.00 60.81 105 ALA A CA 1
ATOM 814 C C . ALA A 1 105 ? 6.219 19.648 8.122 1.00 60.81 105 ALA A C 1
ATOM 816 O O . ALA A 1 105 ? 7.282 20.094 7.688 1.00 60.81 105 ALA A O 1
ATOM 817 N N . PRO A 1 106 ? 5.303 20.472 8.670 1.00 51.66 106 PRO A N 1
ATOM 818 C CA . PRO A 1 106 ? 5.684 21.829 9.010 1.00 51.66 106 PRO A CA 1
ATOM 819 C C . PRO A 1 106 ? 6.820 21.743 10.028 1.00 51.66 106 PRO A C 1
ATOM 821 O O . PRO A 1 106 ? 6.786 20.924 10.949 1.00 51.66 106 PRO A O 1
ATOM 824 N N . ILE A 1 107 ? 7.827 22.583 9.816 1.00 48.12 107 ILE A N 1
ATOM 825 C CA . ILE A 1 107 ? 8.895 22.918 10.749 1.00 48.12 107 ILE A CA 1
ATOM 826 C C . ILE A 1 107 ? 8.330 22.930 12.182 1.00 48.12 107 ILE A C 1
ATOM 828 O O . ILE A 1 107 ? 7.650 23.870 12.579 1.00 48.12 107 ILE A O 1
ATOM 832 N N . GLN A 1 108 ? 8.593 21.878 12.957 1.00 40.41 108 GLN A N 1
ATOM 833 C CA . GLN A 1 108 ? 8.614 21.970 14.412 1.00 40.41 108 GLN A CA 1
ATOM 834 C C . GLN A 1 108 ? 10.069 22.224 14.798 1.00 40.41 108 GLN A C 1
ATOM 836 O O . GLN A 1 108 ? 10.764 21.343 15.297 1.00 40.41 108 GLN A O 1
ATOM 841 N N . THR A 1 109 ? 10.564 23.421 14.486 1.00 33.66 109 THR A N 1
ATOM 842 C CA . THR A 1 109 ? 11.623 23.995 15.313 1.00 33.66 109 THR A CA 1
ATOM 843 C C . THR A 1 109 ? 10.955 24.414 16.610 1.00 33.66 109 THR A C 1
ATOM 845 O O . THR A 1 109 ? 10.005 25.200 16.587 1.00 33.66 109 THR A O 1
ATOM 848 N N . ALA A 1 110 ? 11.418 23.790 17.689 1.00 32.97 110 ALA A N 1
ATOM 849 C CA . ALA A 1 110 ? 11.205 24.220 19.061 1.00 32.97 110 ALA A CA 1
ATOM 850 C C . ALA A 1 110 ? 11.543 25.705 19.263 1.00 32.97 110 ALA A C 1
ATOM 852 O O . ALA A 1 110 ? 12.369 26.234 18.480 1.00 32.97 110 ALA A O 1
#

Secondary structure (DSSP, 8-state):
-PPEEEEEEEEESS---TTEE----TT--EEEPEEEETTTEEEEEEES-TT-GGG-SSEEEEEHHHHHHHHHHSTTEEEEEEE-TTS-EEEEEHHHHHHHHHHHS-----

Radius of gyration: 13.69 Å; chains: 1; bounding box: 28×34×34 Å